Protein AF-X1CT19-F1 (afdb_monomer_lite)

InterPro domains:
  IPR014864 Transcription factor, NikR, nickel binding C-terminal [PF08753] (1-48)
  IPR027271 Acetolactate synthase/Transcription factor NikR, C-terminal [G3DSA:3.30.70.1150] (1-56)
  IPR045865 ACT-like domain [SSF55021] (1-50)
  IPR050192 Nickel-responsive transcriptional regulator [PTHR34719] (1-52)

pLDDT: mean 96.26, std 4.3, range [70.62, 98.62]

Foldseek 3Di:
DWDDKDWADPDDLDIDMDTDDDDDPVVQVVVQVVVCPDPPNPDGDDDDDDPCPPVD

Structure (mmCIF, N/CA/C/O backbone):
data_AF-X1CT19-F1
#
_entry.id   AF-X1CT19-F1
#
loop_
_atom_site.group_PDB
_atom_site.id
_atom_site.type_symbol
_atom_site.label_atom_id
_atom_site.label_alt_id
_atom_site.label_comp_id
_atom_site.label_asym_id
_atom_site.label_entity_id
_atom_site.label_seq_id
_atom_site.pdbx_PDB_ins_code
_atom_site.Cartn_x
_atom_site.Cartn_y
_atom_site.Cartn_z
_atom_site.occupancy
_atom_site.B_iso_or_equiv
_atom_site.auth_seq_id
_atom_site.auth_comp_id
_atom_site.auth_asym_id
_atom_site.auth_atom_id
_atom_site.pdbx_PDB_model_num
ATOM 1 N N . LEU A 1 1 ? -10.499 -2.466 3.265 1.00 92.56 1 LEU A N 1
ATOM 2 C CA . LEU A 1 1 ? -9.153 -1.982 3.648 1.00 92.56 1 LEU A CA 1
ATOM 3 C C . LEU A 1 1 ? -8.703 -0.828 2.754 1.00 92.56 1 LEU A C 1
ATOM 5 O O . LEU A 1 1 ? -8.414 0.237 3.275 1.00 92.56 1 LEU A O 1
ATOM 9 N N . ILE A 1 2 ? -8.655 -1.014 1.433 1.00 97.81 2 ILE A N 1
ATOM 10 C CA . ILE A 1 2 ? -8.307 0.045 0.471 1.00 97.81 2 ILE A CA 1
ATOM 11 C C . ILE A 1 2 ? -9.491 1.005 0.304 1.00 97.81 2 ILE A C 1
ATOM 13 O O . ILE A 1 2 ? -10.629 0.553 0.194 1.00 97.81 2 ILE A O 1
ATOM 17 N N . ILE A 1 3 ? -9.216 2.310 0.328 1.00 98.19 3 ILE A N 1
ATOM 18 C CA . ILE A 1 3 ? -10.184 3.389 0.085 1.00 98.19 3 ILE A CA 1
ATOM 19 C C . ILE A 1 3 ? -10.033 3.902 -1.346 1.00 98.19 3 ILE A C 1
ATOM 21 O O . ILE A 1 3 ? -11.021 4.048 -2.058 1.00 98.19 3 ILE A O 1
ATOM 25 N N . SER A 1 4 ? -8.799 4.183 -1.755 1.00 98.31 4 SER A N 1
ATOM 26 C CA . SER A 1 4 ? -8.483 4.703 -3.081 1.00 98.31 4 SER A CA 1
ATOM 27 C C . SER A 1 4 ? -7.052 4.357 -3.471 1.00 98.31 4 SER A C 1
ATOM 29 O O . SER A 1 4 ? -6.224 4.012 -2.624 1.00 98.31 4 SER A O 1
ATOM 31 N N . SER A 1 5 ? -6.777 4.468 -4.765 1.00 98.19 5 SER A N 1
ATOM 32 C CA . SER A 1 5 ? -5.432 4.443 -5.320 1.00 98.19 5 SER A CA 1
ATOM 33 C C . SER A 1 5 ? -5.246 5.658 -6.226 1.00 98.19 5 SER A C 1
ATOM 35 O O . SER A 1 5 ? -6.180 6.083 -6.910 1.00 98.19 5 SER A O 1
ATOM 37 N N . GLN A 1 6 ? -4.049 6.229 -6.196 1.00 98.50 6 GLN A N 1
ATOM 38 C CA . GLN A 1 6 ? -3.580 7.218 -7.149 1.00 98.50 6 GLN A CA 1
ATOM 39 C C . GLN A 1 6 ? -2.385 6.635 -7.890 1.00 98.50 6 GLN A C 1
ATOM 41 O O . GLN A 1 6 ? -1.407 6.238 -7.264 1.00 98.50 6 GLN A O 1
ATOM 46 N N . HIS A 1 7 ? -2.455 6.649 -9.217 1.00 98.25 7 HIS A N 1
ATOM 47 C CA . HIS A 1 7 ? -1.402 6.168 -10.102 1.00 98.25 7 HIS A CA 1
ATOM 48 C C . HIS A 1 7 ? -0.798 7.331 -10.880 1.00 98.25 7 HIS A C 1
ATOM 50 O O . HIS A 1 7 ? -1.521 8.140 -11.461 1.00 98.25 7 HIS A O 1
ATOM 56 N N . ILE A 1 8 ? 0.527 7.414 -10.890 1.00 98.62 8 ILE A N 1
ATOM 57 C CA . ILE A 1 8 ? 1.293 8.482 -11.528 1.00 98.62 8 ILE A CA 1
ATOM 58 C C . ILE A 1 8 ? 2.335 7.832 -12.430 1.00 98.62 8 ILE A C 1
ATOM 60 O O . ILE A 1 8 ? 3.139 7.021 -11.974 1.00 98.62 8 ILE A O 1
ATOM 64 N N . HIS A 1 9 ? 2.358 8.212 -13.702 1.00 98.50 9 HIS A N 1
ATOM 65 C CA . HIS A 1 9 ? 3.449 7.846 -14.599 1.00 98.50 9 HIS A CA 1
ATOM 66 C C . HIS A 1 9 ? 4.646 8.755 -14.314 1.00 98.50 9 HIS A C 1
ATOM 68 O O . HIS A 1 9 ? 4.539 9.973 -14.449 1.00 98.50 9 HIS A O 1
ATOM 74 N N . LEU A 1 10 ? 5.762 8.169 -13.877 1.00 98.19 10 LEU A N 1
ATOM 75 C CA . LEU A 1 10 ? 7.010 8.904 -13.652 1.00 98.19 10 LEU A CA 1
ATOM 76 C C . LEU A 1 10 ? 7.784 9.058 -14.962 1.00 98.19 10 LEU A C 1
ATOM 78 O O . LEU A 1 10 ? 8.349 10.113 -15.235 1.00 98.19 10 LEU A O 1
ATOM 82 N N . ASP A 1 11 ? 7.779 7.997 -15.765 1.00 97.88 11 ASP A N 1
ATOM 83 C CA . ASP A 1 11 ? 8.329 7.936 -17.113 1.00 97.88 11 ASP A CA 1
ATOM 84 C C . ASP A 1 11 ? 7.644 6.792 -17.892 1.00 97.88 11 ASP A C 1
ATOM 86 O O . ASP A 1 11 ? 6.591 6.297 -17.483 1.00 97.88 11 ASP A O 1
ATOM 90 N N . HIS A 1 12 ? 8.215 6.395 -19.032 1.00 98.12 12 HIS A N 1
ATOM 91 C CA . HIS A 1 12 ? 7.667 5.353 -19.903 1.00 98.12 12 HIS A CA 1
ATOM 92 C C . HIS A 1 12 ? 7.560 3.974 -19.224 1.00 98.12 12 HIS A C 1
ATOM 94 O O . HIS A 1 12 ? 6.622 3.229 -19.501 1.00 98.12 12 HIS A O 1
ATOM 100 N N . ASP A 1 13 ? 8.485 3.645 -18.318 1.00 97.75 13 ASP A N 1
ATOM 101 C CA . ASP A 1 13 ? 8.636 2.303 -17.740 1.00 97.75 13 ASP A CA 1
ATOM 102 C C . ASP A 1 13 ? 8.397 2.270 -16.221 1.00 97.75 13 ASP A C 1
ATOM 104 O O . ASP A 1 13 ? 8.437 1.201 -15.597 1.00 97.75 13 ASP A O 1
ATOM 108 N N . ASN A 1 14 ? 8.175 3.429 -15.596 1.00 98.00 14 ASN A N 1
ATOM 109 C CA . ASN A 1 14 ? 8.000 3.569 -14.158 1.00 98.00 14 ASN A CA 1
ATOM 110 C C . ASN A 1 14 ? 6.696 4.268 -13.800 1.00 98.00 14 ASN A C 1
ATOM 112 O O . ASN A 1 14 ? 6.356 5.342 -14.297 1.00 98.00 14 ASN A O 1
ATOM 116 N N . CYS A 1 15 ? 6.005 3.674 -12.836 1.00 98.12 15 CYS A N 1
ATOM 117 C CA . CYS A 1 15 ? 4.837 4.262 -12.213 1.00 98.12 15 CYS A CA 1
ATOM 118 C C . CYS A 1 15 ? 5.056 4.374 -10.705 1.00 98.12 15 CYS A C 1
ATOM 120 O O . CYS A 1 15 ? 5.696 3.514 -10.097 1.00 98.12 15 CYS A O 1
ATOM 122 N N . LEU A 1 16 ? 4.501 5.425 -10.113 1.00 98.25 16 LEU A N 1
ATOM 123 C CA . LEU A 1 16 ? 4.345 5.584 -8.677 1.00 98.25 16 LEU A CA 1
ATOM 124 C C . LEU A 1 16 ? 2.871 5.403 -8.336 1.00 98.25 16 LEU A C 1
ATOM 126 O O . LEU A 1 16 ? 2.014 6.061 -8.923 1.00 98.25 16 LEU A O 1
ATOM 130 N N . GLU A 1 17 ? 2.587 4.551 -7.358 1.00 98.44 17 GLU A N 1
ATOM 131 C CA . GLU A 1 17 ? 1.232 4.332 -6.870 1.00 98.44 17 GLU A CA 1
ATOM 132 C C . GLU A 1 17 ? 1.140 4.667 -5.379 1.00 98.44 17 GLU A C 1
ATOM 134 O O . GLU A 1 17 ? 1.983 4.257 -4.578 1.00 98.44 17 GLU A O 1
ATOM 139 N N . ILE A 1 18 ? 0.108 5.421 -5.002 1.00 98.25 18 ILE A N 1
ATOM 140 C CA . ILE A 1 18 ? -0.229 5.735 -3.614 1.00 98.25 18 ILE A CA 1
ATOM 141 C C . ILE A 1 18 ? -1.571 5.086 -3.306 1.00 98.25 18 ILE A C 1
ATOM 143 O O . ILE A 1 18 ? -2.595 5.466 -3.870 1.00 98.25 18 ILE A O 1
ATOM 147 N N . ILE A 1 19 ? -1.579 4.143 -2.368 1.00 98.44 19 ILE A N 1
ATOM 148 C CA . ILE A 1 19 ? -2.786 3.420 -1.965 1.00 98.44 19 ILE A CA 1
ATOM 149 C C . ILE A 1 19 ? -3.211 3.908 -0.581 1.00 98.44 19 ILE A C 1
ATOM 151 O O . ILE A 1 19 ? -2.524 3.683 0.417 1.00 98.44 19 ILE A O 1
ATOM 155 N N . VAL A 1 20 ? -4.365 4.570 -0.510 1.00 98.25 20 VAL A N 1
ATOM 156 C CA . VAL A 1 20 ? -4.952 5.022 0.754 1.00 98.25 20 VAL A CA 1
ATOM 157 C C . VAL A 1 20 ? -5.720 3.865 1.377 1.00 98.25 20 VAL A C 1
ATOM 159 O O . VAL A 1 20 ? -6.620 3.291 0.761 1.00 98.25 20 VAL A O 1
ATOM 162 N N . VAL A 1 21 ? -5.395 3.537 2.626 1.00 98.12 21 VAL A N 1
ATOM 163 C CA . VAL A 1 21 ? -5.988 2.414 3.360 1.00 98.12 21 VAL A CA 1
ATOM 164 C C . VAL A 1 21 ? -6.553 2.854 4.706 1.00 98.12 21 VAL A C 1
ATOM 166 O O . VAL A 1 21 ? -6.070 3.792 5.336 1.00 98.12 21 VAL A O 1
ATOM 169 N N . ARG A 1 22 ? -7.584 2.150 5.172 1.00 97.25 22 ARG A N 1
ATOM 170 C CA . ARG A 1 22 ? -8.141 2.262 6.523 1.00 97.25 22 ARG A CA 1
ATOM 171 C C . ARG A 1 22 ? -8.560 0.880 7.007 1.00 97.25 22 ARG A C 1
ATOM 173 O O . ARG A 1 22 ? -9.286 0.162 6.319 1.00 97.25 22 ARG A O 1
ATOM 180 N N . GLY A 1 23 ? -8.111 0.523 8.202 1.00 96.38 23 GLY A N 1
ATOM 181 C CA . GLY A 1 23 ? -8.395 -0.766 8.824 1.00 96.38 23 GLY A CA 1
ATOM 182 C C . GLY A 1 23 ? -7.525 -0.995 10.050 1.00 96.38 23 GLY A C 1
ATOM 183 O O . GLY A 1 23 ? -6.888 -0.060 10.542 1.00 96.38 23 GLY A O 1
ATOM 184 N N . LYS A 1 24 ? -7.496 -2.237 10.542 1.00 96.50 24 LYS A N 1
ATOM 185 C CA . LYS A 1 24 ? -6.652 -2.586 11.687 1.00 96.50 24 LYS A CA 1
ATOM 186 C C . LYS A 1 24 ? -5.170 -2.516 11.289 1.00 96.50 24 LYS A C 1
ATOM 188 O O . LYS A 1 24 ? -4.831 -2.885 10.163 1.00 96.50 24 LYS A O 1
ATOM 193 N N . PRO A 1 25 ? -4.259 -2.114 12.197 1.00 95.62 25 PRO A N 1
ATOM 194 C CA . PRO A 1 25 ? -2.832 -2.024 11.881 1.00 95.62 25 PRO A CA 1
ATOM 195 C C . PRO A 1 25 ? -2.213 -3.331 11.369 1.00 95.62 25 PRO A C 1
ATOM 197 O O . PRO A 1 25 ? -1.292 -3.289 10.561 1.00 95.62 25 PRO A O 1
ATOM 200 N N . THR A 1 26 ? -2.698 -4.488 11.829 1.00 97.19 26 THR A N 1
ATOM 201 C CA . THR A 1 26 ? -2.233 -5.807 11.371 1.00 97.19 26 THR A CA 1
ATOM 202 C C . THR A 1 26 ? -2.606 -6.060 9.912 1.00 97.19 26 THR A C 1
ATOM 204 O O . THR A 1 26 ? -1.728 -6.324 9.102 1.00 97.19 26 THR A O 1
ATOM 207 N N . GLU A 1 27 ? -3.875 -5.863 9.553 1.00 97.69 27 GLU A N 1
ATOM 208 C CA . GLU A 1 27 ? -4.376 -6.038 8.183 1.00 97.69 27 GLU A CA 1
ATOM 209 C C . GLU A 1 27 ? -3.686 -5.079 7.199 1.00 97.69 27 GLU A C 1
ATOM 211 O O . GLU A 1 27 ? -3.376 -5.449 6.068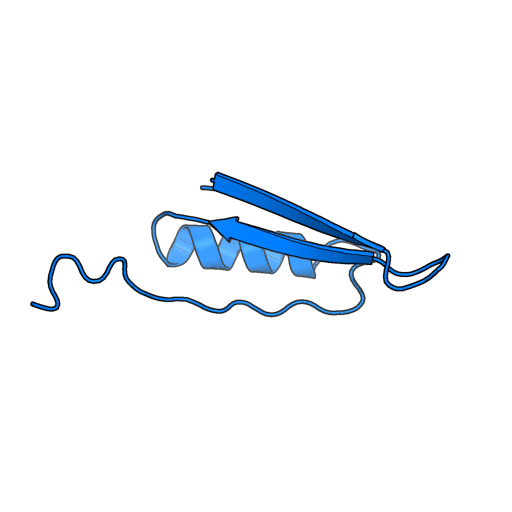 1.00 97.69 27 GLU A O 1
ATOM 216 N N . VAL A 1 28 ? -3.422 -3.840 7.63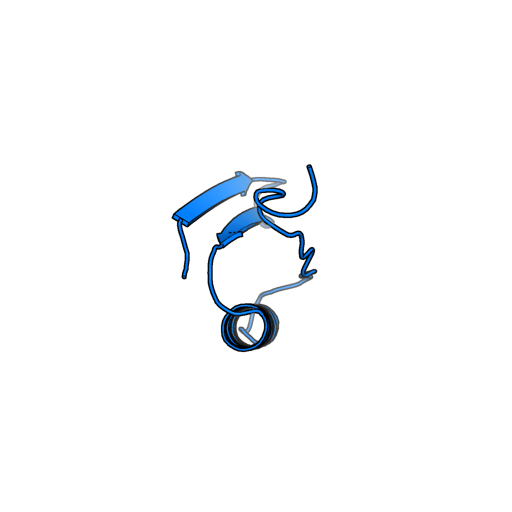5 1.00 97.69 28 VAL A N 1
ATOM 217 C CA . VAL A 1 28 ? -2.704 -2.834 6.836 1.00 97.69 28 VAL A CA 1
ATOM 218 C C . VAL A 1 28 ? -1.262 -3.261 6.567 1.00 97.69 28 VAL A C 1
ATOM 220 O O . VAL A 1 28 ? -0.807 -3.142 5.430 1.00 97.69 28 VAL A O 1
ATOM 223 N N . ARG A 1 29 ? -0.554 -3.783 7.577 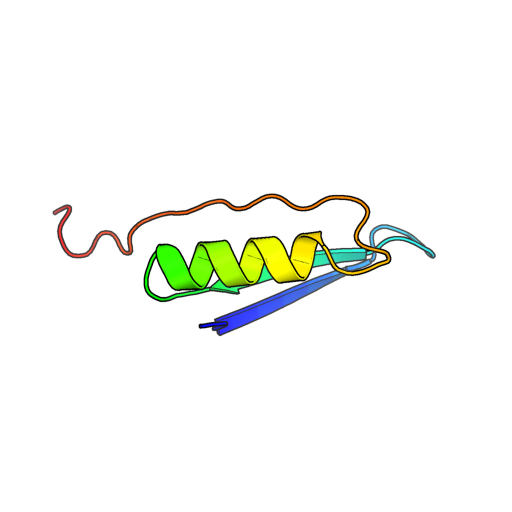1.00 97.62 29 ARG A N 1
ATOM 224 C CA . ARG A 1 29 ? 0.809 -4.306 7.399 1.00 97.62 29 ARG A CA 1
ATOM 225 C C . ARG A 1 29 ? 0.828 -5.510 6.464 1.00 97.62 29 ARG A C 1
ATOM 227 O O . ARG A 1 29 ? 1.587 -5.497 5.504 1.00 97.62 29 ARG A O 1
ATOM 234 N N . GLU A 1 30 ? -0.070 -6.472 6.667 1.00 98.12 30 GLU A N 1
ATOM 235 C CA . GLU A 1 30 ? -0.180 -7.652 5.801 1.00 98.12 30 GLU A CA 1
ATOM 236 C C . GLU A 1 30 ? -0.455 -7.286 4.338 1.00 98.12 30 GLU A C 1
ATOM 238 O O . GLU A 1 30 ? 0.116 -7.891 3.429 1.00 98.12 30 GLU A O 1
ATOM 243 N N . LEU A 1 31 ? -1.314 -6.291 4.084 1.00 97.69 31 LEU A N 1
ATOM 244 C CA . LEU A 1 31 ? -1.539 -5.795 2.728 1.00 97.69 31 LEU A CA 1
ATOM 245 C C . LEU A 1 31 ? -0.259 -5.181 2.144 1.00 97.69 31 LEU A C 1
ATOM 247 O O . LEU A 1 31 ? 0.106 -5.505 1.015 1.00 97.69 31 LEU A O 1
ATOM 251 N N . ALA A 1 32 ? 0.420 -4.313 2.896 1.00 97.75 32 ALA A N 1
ATOM 252 C CA . ALA A 1 32 ? 1.649 -3.666 2.436 1.00 97.75 32 ALA A CA 1
ATOM 253 C C . ALA A 1 32 ? 2.760 -4.683 2.131 1.00 97.75 32 ALA A C 1
ATOM 255 O O . ALA A 1 32 ? 3.475 -4.521 1.142 1.00 97.75 32 ALA A O 1
ATOM 256 N N . ASP A 1 33 ? 2.881 -5.736 2.940 1.00 97.88 33 ASP A N 1
ATOM 257 C CA . ASP A 1 33 ? 3.860 -6.804 2.737 1.00 97.88 33 ASP A CA 1
ATOM 258 C C . ASP A 1 33 ? 3.556 -7.602 1.463 1.00 97.88 33 ASP A C 1
ATOM 260 O O . ASP A 1 33 ? 4.453 -7.826 0.649 1.00 97.88 33 ASP A O 1
ATOM 264 N N . LYS A 1 34 ? 2.283 -7.953 1.221 1.00 97.88 34 LYS A N 1
ATOM 265 C CA . LYS A 1 34 ? 1.855 -8.633 -0.017 1.00 97.88 34 LYS A CA 1
ATOM 266 C C . LYS A 1 34 ? 2.108 -7.784 -1.264 1.00 97.88 34 LYS A C 1
ATOM 268 O O . LYS A 1 34 ? 2.592 -8.299 -2.272 1.00 97.88 34 LYS A O 1
ATOM 273 N N . LEU A 1 35 ? 1.805 -6.487 -1.200 1.00 97.44 35 LEU A N 1
ATOM 274 C CA . LEU A 1 35 ? 2.053 -5.567 -2.310 1.00 97.44 35 LEU A CA 1
ATOM 275 C C . LEU A 1 35 ? 3.553 -5.439 -2.584 1.00 97.44 35 LEU A C 1
ATOM 277 O O . LEU A 1 35 ? 3.980 -5.597 -3.720 1.00 97.44 35 LEU A O 1
ATOM 281 N N . ARG A 1 36 ? 4.376 -5.258 -1.546 1.00 96.81 36 ARG A N 1
ATOM 282 C CA . ARG A 1 36 ? 5.834 -5.144 -1.696 1.00 96.81 36 ARG A CA 1
ATOM 283 C C . ARG A 1 36 ? 6.488 -6.422 -2.221 1.00 96.81 36 ARG A C 1
ATOM 285 O O . ARG A 1 36 ? 7.459 -6.340 -2.962 1.00 96.81 36 ARG A O 1
ATOM 292 N N . ALA A 1 37 ? 5.959 -7.587 -1.851 1.00 97.62 37 ALA A N 1
ATOM 293 C CA . ALA A 1 37 ? 6.438 -8.882 -2.329 1.00 97.62 37 ALA A CA 1
ATOM 294 C C . ALA A 1 37 ? 6.017 -9.198 -3.777 1.00 97.62 37 ALA A C 1
ATOM 296 O O . ALA A 1 37 ? 6.466 -10.196 -4.346 1.00 97.62 37 ALA A O 1
ATOM 297 N N . SER A 1 38 ? 5.153 -8.381 -4.387 1.00 97.81 38 SER A N 1
ATOM 298 C CA . SER A 1 38 ? 4.691 -8.612 -5.754 1.00 97.81 38 SER A CA 1
ATOM 299 C C . SER A 1 38 ? 5.818 -8.366 -6.759 1.00 97.81 38 SER A C 1
ATOM 301 O O . SER A 1 38 ? 6.481 -7.326 -6.755 1.00 97.81 38 SER A O 1
ATOM 303 N N . LYS A 1 39 ? 6.038 -9.338 -7.651 1.00 96.88 39 LYS A N 1
ATOM 304 C CA . LYS A 1 39 ? 7.063 -9.260 -8.699 1.00 96.88 39 LYS A CA 1
ATOM 305 C C . LYS A 1 39 ? 6.870 -7.986 -9.531 1.00 96.88 39 LYS A C 1
ATOM 307 O O . LYS A 1 39 ? 5.800 -7.776 -10.088 1.00 96.88 39 LYS A O 1
ATOM 312 N N . GLY A 1 40 ? 7.926 -7.182 -9.654 1.00 96.50 40 GLY A N 1
ATOM 313 C CA . GLY A 1 40 ? 7.911 -5.926 -10.414 1.00 96.50 40 GLY A CA 1
ATOM 314 C C . GLY A 1 40 ? 7.783 -4.666 -9.555 1.00 96.50 40 GLY A C 1
ATOM 315 O O . GLY A 1 40 ? 8.080 -3.580 -10.050 1.00 96.50 40 GLY A O 1
ATOM 316 N N . VAL A 1 41 ? 7.443 -4.789 -8.265 1.00 97.62 41 VAL A N 1
ATOM 317 C CA . VAL A 1 41 ? 7.520 -3.662 -7.328 1.00 97.62 41 VAL A CA 1
ATOM 318 C C . VAL A 1 41 ? 8.985 -3.359 -7.029 1.00 97.62 41 VAL A C 1
ATOM 320 O O . VAL A 1 41 ? 9.681 -4.134 -6.377 1.00 97.62 41 VAL A O 1
ATOM 323 N N . LYS A 1 42 ? 9.462 -2.220 -7.537 1.00 97.44 42 LYS A N 1
ATOM 324 C CA . LYS A 1 42 ? 10.856 -1.777 -7.370 1.00 97.44 42 LYS A CA 1
ATOM 325 C C . LYS A 1 42 ? 11.114 -1.211 -5.969 1.00 97.44 42 LYS A C 1
ATOM 327 O O . LYS A 1 42 ? 12.201 -1.377 -5.428 1.00 97.44 42 LYS A O 1
ATOM 332 N N . TYR A 1 43 ? 10.116 -0.549 -5.385 1.00 97.12 43 TYR A N 1
ATOM 333 C CA . TYR A 1 43 ? 10.172 0.063 -4.059 1.00 97.12 43 TYR A CA 1
ATOM 334 C C . TYR A 1 43 ? 8.759 0.191 -3.475 1.00 97.12 43 TYR A C 1
ATOM 336 O O . TYR A 1 43 ? 7.801 0.404 -4.214 1.00 97.12 43 TYR A O 1
ATOM 344 N N . GLY A 1 44 ? 8.635 0.105 -2.150 1.00 96.38 44 GLY A N 1
ATOM 345 C CA . GLY A 1 44 ? 7.388 0.381 -1.443 1.00 96.38 44 GLY A CA 1
ATOM 346 C C . GLY A 1 44 ? 7.629 0.653 0.038 1.00 96.38 44 GLY A C 1
ATOM 347 O O . GLY A 1 44 ? 8.405 -0.050 0.688 1.00 96.38 44 GLY A O 1
ATOM 348 N N . ALA A 1 45 ? 6.940 1.656 0.579 1.00 97.06 45 ALA A N 1
ATOM 349 C CA . ALA A 1 45 ? 6.984 2.023 1.989 1.00 97.06 45 ALA A CA 1
ATOM 350 C C . ALA A 1 45 ? 5.569 2.120 2.562 1.00 97.06 45 ALA A C 1
ATOM 352 O O . ALA A 1 45 ? 4.616 2.444 1.857 1.00 97.06 45 ALA A O 1
ATOM 353 N N . LEU A 1 46 ? 5.445 1.836 3.857 1.00 97.62 46 LEU A N 1
ATOM 354 C CA . LEU A 1 46 ? 4.192 1.942 4.590 1.00 97.62 46 LEU A CA 1
ATOM 355 C C . LEU A 1 46 ? 4.304 3.084 5.601 1.00 97.62 46 LEU A C 1
ATOM 357 O O . LEU A 1 46 ? 5.132 3.023 6.506 1.00 97.62 46 LEU A O 1
ATOM 361 N N . SER A 1 47 ? 3.444 4.090 5.458 1.00 97.06 47 SER A N 1
ATOM 362 C CA . SER A 1 47 ? 3.253 5.147 6.452 1.00 97.06 47 SER A CA 1
ATOM 363 C C . SER A 1 47 ? 1.905 4.939 7.137 1.00 97.06 47 SER A C 1
ATOM 365 O O . SER A 1 47 ? 0.885 4.789 6.465 1.00 97.06 47 SER A O 1
ATOM 367 N N . ILE A 1 48 ? 1.901 4.871 8.470 1.00 95.44 48 ILE A N 1
ATOM 368 C CA . ILE A 1 48 ? 0.702 4.605 9.275 1.00 95.44 48 ILE A CA 1
ATOM 369 C C . ILE A 1 48 ? 0.430 5.811 10.167 1.00 95.44 48 ILE A C 1
ATOM 371 O O . ILE A 1 48 ? 1.328 6.298 10.849 1.00 95.44 48 ILE A O 1
ATOM 3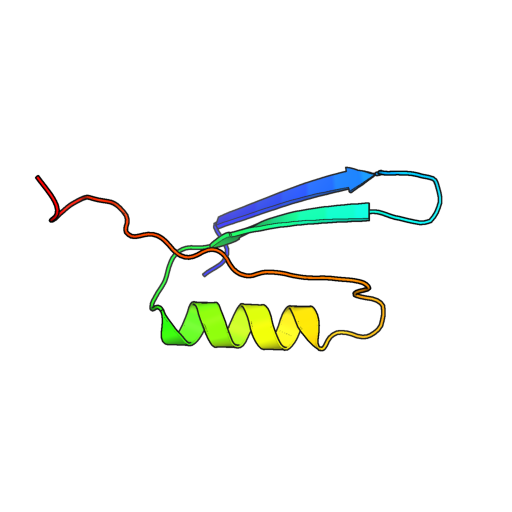75 N N . ALA A 1 49 ? -0.829 6.233 10.214 1.00 94.88 49 ALA A N 1
ATOM 376 C CA . ALA A 1 49 ? -1.324 7.245 11.135 1.00 94.88 49 ALA A CA 1
ATOM 377 C C . ALA A 1 49 ? -2.684 6.825 11.711 1.00 94.88 49 ALA A C 1
ATOM 379 O O . ALA A 1 49 ? -3.369 5.955 11.166 1.00 94.88 49 ALA A O 1
ATOM 380 N N . THR A 1 50 ? -3.083 7.451 12.818 1.00 93.75 50 THR A N 1
ATOM 381 C CA . THR A 1 50 ? -4.451 7.345 13.343 1.00 93.75 50 THR A CA 1
ATOM 382 C C . THR A 1 50 ? -5.379 8.340 12.642 1.00 93.75 50 THR A C 1
ATOM 384 O O . THR A 1 50 ? -4.936 9.311 12.038 1.00 93.75 50 THR A O 1
ATOM 387 N N . THR A 1 51 ? -6.690 8.122 12.755 1.00 93.50 51 THR 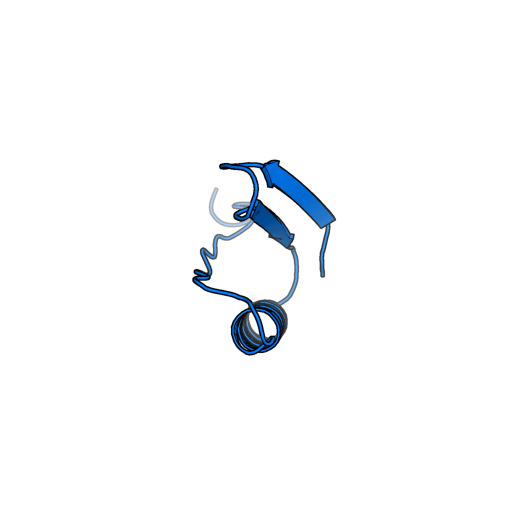A N 1
ATOM 388 C CA . THR A 1 51 ? -7.708 9.080 12.287 1.00 93.50 51 THR A CA 1
ATOM 389 C C . THR A 1 51 ? -7.815 10.330 13.164 1.00 93.50 51 THR A C 1
ATOM 391 O O . THR A 1 51 ? -8.590 11.223 12.841 1.00 93.50 51 THR A O 1
ATOM 394 N N . GLY A 1 52 ? -7.085 10.379 14.285 1.00 94.19 52 GLY A N 1
ATOM 395 C CA . GLY A 1 52 ? -7.054 11.523 15.199 1.00 94.19 52 GLY A CA 1
ATOM 396 C C . GLY A 1 52 ? -8.306 11.695 16.064 1.00 94.19 52 GLY A C 1
ATOM 397 O O . GLY A 1 52 ? -8.306 12.556 16.930 1.00 94.19 52 GLY A O 1
ATOM 398 N N . LYS A 1 53 ? -9.342 10.861 15.886 1.00 89.88 53 LYS A N 1
ATOM 399 C CA . LYS A 1 53 ? -10.638 10.968 16.586 1.00 89.88 53 LYS A CA 1
ATOM 400 C C . LYS A 1 53 ? -10.572 10.881 18.117 1.00 89.88 53 LYS A C 1
ATOM 402 O O . LYS A 1 53 ? -11.517 11.310 18.757 1.00 89.88 53 LYS A O 1
ATOM 407 N N . GLU A 1 54 ? -9.506 10.307 18.671 1.00 86.88 54 GLU A N 1
ATOM 408 C CA . GLU A 1 54 ? -9.303 10.119 20.120 1.00 86.88 54 GLU A CA 1
ATOM 409 C C . GLU A 1 54 ? -8.049 10.854 20.635 1.00 86.88 54 GLU A C 1
ATOM 411 O O . GLU A 1 54 ? -7.577 10.583 21.734 1.00 86.88 54 GLU A O 1
ATOM 416 N N . LEU A 1 55 ? -7.454 11.734 19.817 1.00 86.19 55 LEU A N 1
ATOM 417 C CA . LEU A 1 55 ? -6.266 12.519 20.188 1.00 86.19 55 LEU A CA 1
ATOM 418 C C . LEU A 1 55 ? -6.598 13.954 20.635 1.00 86.19 55 LEU A C 1
ATOM 420 O O . LEU A 1 55 ? -5.684 14.692 21.001 1.00 86.19 55 LEU A O 1
ATOM 424 N N . VAL A 1 56 ? -7.874 14.341 20.582 1.00 70.62 56 VAL A N 1
ATOM 425 C CA . VAL A 1 56 ? -8.429 15.647 20.974 1.00 70.62 56 VAL A CA 1
ATOM 426 C C . VAL A 1 56 ? -9.667 15.457 21.829 1.00 70.62 56 VAL A C 1
ATOM 428 O O . VAL A 1 56 ? -10.416 14.494 21.552 1.00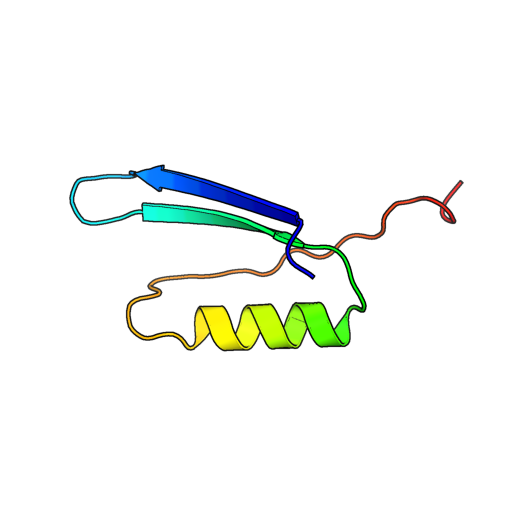 70.62 56 VAL A O 1
#

Secondary structure (DSSP, 8-state):
-EEEEEEEE-SSS-EEEEEEE-S-HHHHHHHHHHHHTSTT-----------STT--

Organism: NCBI:txid412755

Radius of gyration: 13.34 Å; chains: 1; bounding box: 22×25×41 Å

Sequence (56 aa):
LIISSQHIHLDHDNCLEIIVVRGKPTEVRELADKLRASKGVKYGALSIATTGKELV